Protein AF-A0A257LJ06-F1 (afdb_monomer_lite)

Structure (mmCIF, N/CA/C/O backbone):
data_AF-A0A257LJ06-F1
#
_entry.id   AF-A0A257LJ06-F1
#
loop_
_atom_site.group_PDB
_atom_site.id
_atom_site.type_symbol
_atom_site.label_atom_id
_atom_site.label_alt_id
_atom_site.label_comp_id
_atom_site.label_asym_id
_atom_site.label_entity_id
_atom_site.label_seq_id
_atom_site.pdbx_PDB_ins_code
_atom_site.Cartn_x
_atom_site.Cartn_y
_atom_site.Cartn_z
_atom_site.occupancy
_atom_site.B_iso_or_equiv
_atom_site.auth_seq_id
_atom_site.auth_comp_id
_atom_site.auth_asym_id
_atom_site.auth_atom_id
_atom_site.pdbx_PDB_model_num
ATOM 1 N N . ARG A 1 1 ? -2.677 5.999 -2.903 1.00 80.44 1 ARG A N 1
ATOM 2 C CA . ARG A 1 1 ? -3.958 6.443 -2.296 1.00 80.44 1 ARG A CA 1
ATOM 3 C C . ARG A 1 1 ? -4.966 5.298 -2.275 1.00 80.44 1 ARG A C 1
ATOM 5 O O . ARG A 1 1 ? -5.439 5.001 -1.196 1.00 80.44 1 ARG A O 1
ATOM 12 N N . GLU A 1 2 ?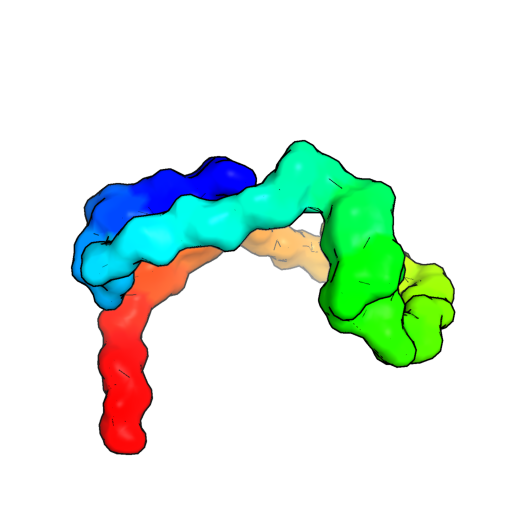 -5.133 4.569 -3.381 1.00 87.50 2 GLU A N 1
ATOM 13 C CA . GLU A 1 2 ? -5.972 3.356 -3.499 1.00 87.50 2 GLU A CA 1
ATOM 14 C C . GLU A 1 2 ? -5.949 2.421 -2.272 1.00 87.50 2 GLU A C 1
ATOM 16 O O . GLU A 1 2 ? -6.984 2.175 -1.667 1.00 87.50 2 GLU A O 1
ATOM 21 N N . VAL A 1 3 ? -4.773 1.977 -1.811 1.00 90.25 3 VAL A N 1
ATOM 22 C CA . VAL A 1 3 ? -4.666 1.080 -0.638 1.00 90.25 3 VAL A CA 1
ATOM 23 C C . VAL A 1 3 ? -5.274 1.679 0.638 1.00 90.25 3 VAL A C 1
ATOM 25 O O . VAL A 1 3 ? -5.916 0.971 1.411 1.00 90.25 3 VAL A O 1
ATOM 28 N N . VAL A 1 4 ? -5.101 2.986 0.861 1.00 90.88 4 VAL A N 1
ATOM 29 C CA . VAL A 1 4 ? -5.682 3.676 2.023 1.00 90.88 4 VAL A CA 1
ATOM 30 C C . VAL A 1 4 ? -7.204 3.666 1.941 1.00 90.88 4 VAL A C 1
ATOM 32 O O . VAL A 1 4 ? -7.855 3.419 2.953 1.00 90.88 4 VAL A O 1
ATOM 35 N N . ASP A 1 5 ? -7.772 3.829 0.747 1.00 90.31 5 ASP A N 1
ATOM 36 C CA . ASP A 1 5 ? -9.221 3.765 0.551 1.00 90.31 5 ASP A CA 1
ATOM 37 C C . ASP A 1 5 ? -9.761 2.370 0.885 1.00 90.31 5 ASP A C 1
ATOM 39 O O . ASP A 1 5 ? -10.795 2.252 1.542 1.00 90.31 5 ASP A O 1
ATOM 43 N N . HIS A 1 6 ? -9.048 1.304 0.504 1.00 90.88 6 HIS A N 1
ATOM 44 C CA . HIS A 1 6 ? -9.402 -0.064 0.896 1.00 90.88 6 HIS A CA 1
ATOM 45 C C . HIS A 1 6 ? -9.371 -0.254 2.422 1.00 90.88 6 HIS A C 1
ATOM 47 O O . HIS A 1 6 ? -10.300 -0.839 2.983 1.00 90.88 6 HIS A O 1
ATOM 53 N N . ILE A 1 7 ? -8.354 0.278 3.110 1.00 91.19 7 ILE A N 1
ATOM 54 C CA . ILE A 1 7 ? -8.237 0.198 4.578 1.00 91.19 7 ILE A CA 1
ATOM 55 C C . ILE A 1 7 ? -9.357 0.980 5.277 1.00 91.19 7 ILE A C 1
ATOM 57 O O . ILE A 1 7 ? -9.936 0.500 6.252 1.00 91.19 7 ILE A O 1
ATOM 61 N N . LEU A 1 8 ? -9.673 2.183 4.796 1.00 91.00 8 LEU A N 1
ATOM 62 C CA . LEU A 1 8 ? -10.746 2.999 5.366 1.00 91.00 8 LEU A CA 1
ATOM 63 C C . LEU A 1 8 ? -12.112 2.331 5.157 1.00 91.00 8 LEU A C 1
ATOM 65 O O . LEU A 1 8 ? -12.905 2.261 6.097 1.00 91.00 8 LEU A O 1
ATOM 69 N N . LYS A 1 9 ? -12.362 1.773 3.963 1.00 89.00 9 LYS A N 1
ATOM 70 C CA . LYS A 1 9 ? -13.589 1.018 3.647 1.00 89.00 9 LYS A CA 1
ATOM 71 C C . LYS A 1 9 ? -13.753 -0.231 4.510 1.00 89.00 9 LYS A C 1
ATOM 73 O O . LYS A 1 9 ? -14.874 -0.547 4.894 1.00 89.00 9 LYS A O 1
ATOM 78 N N . SER A 1 10 ? -12.666 -0.939 4.823 1.00 90.50 10 SER A N 1
ATOM 79 C CA . SER A 1 10 ? -12.739 -2.147 5.654 1.00 90.50 10 SER A CA 1
ATOM 80 C C . SER A 1 10 ? -13.024 -1.851 7.128 1.00 90.50 10 SER A C 1
ATOM 82 O O . SER A 1 10 ? -13.414 -2.748 7.871 1.00 90.50 10 SER A O 1
ATOM 84 N N . GLY A 1 11 ? -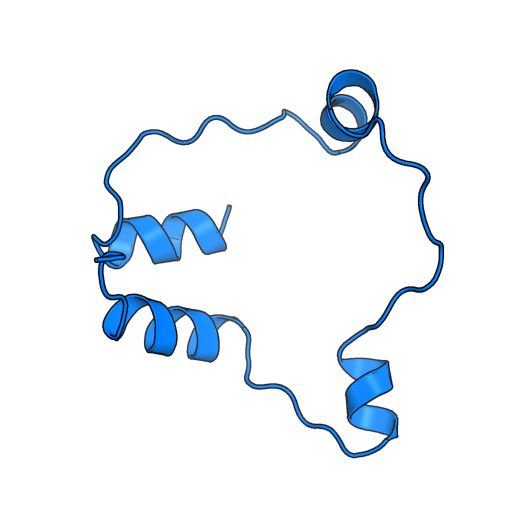12.825 -0.605 7.572 1.00 89.88 11 GLY A N 1
ATOM 85 C CA . GLY A 1 11 ? -13.032 -0.196 8.960 1.00 89.88 11 GLY A CA 1
ATOM 86 C C . GLY A 1 11 ? -11.974 -0.720 9.935 1.00 89.88 11 GLY A C 1
ATOM 87 O O . GLY A 1 11 ? -12.091 -0.459 11.134 1.00 89.88 11 GLY A O 1
ATOM 88 N N . VAL A 1 12 ? -10.935 -1.406 9.437 1.00 90.50 12 VAL A N 1
ATOM 89 C CA . VAL A 1 12 ? -9.812 -1.927 10.236 1.00 90.50 12 VAL A CA 1
ATOM 90 C C . VAL A 1 12 ? -9.095 -0.800 10.975 1.00 90.50 12 VAL A C 1
ATOM 92 O O . VAL A 1 12 ? -8.707 -0.961 12.133 1.00 90.50 12 VAL A O 1
ATOM 95 N N . LEU A 1 13 ? -8.943 0.355 10.325 1.00 87.94 13 LEU A N 1
ATOM 96 C CA . LEU A 1 13 ? -8.320 1.527 10.919 1.00 87.94 13 LEU A CA 1
ATOM 97 C C . LEU A 1 13 ? -9.081 2.792 10.531 1.00 87.94 13 LEU A C 1
ATOM 99 O O . LEU A 1 13 ? -9.353 3.029 9.358 1.00 87.94 13 LEU A O 1
ATOM 103 N N . LYS A 1 14 ? -9.380 3.624 11.529 1.00 85.00 14 LYS A N 1
ATOM 104 C CA . LYS A 1 14 ? -10.051 4.916 11.366 1.00 85.00 14 LYS A CA 1
ATOM 105 C C . LYS A 1 14 ? -9.101 6.004 11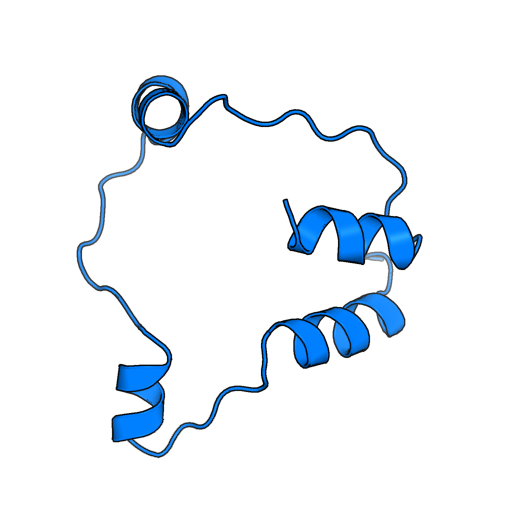.849 1.00 85.00 14 LYS A C 1
ATOM 107 O O . LYS A 1 14 ? -9.072 6.319 13.034 1.00 85.00 14 LYS A O 1
ATOM 112 N N . LYS A 1 15 ? -8.258 6.491 10.945 1.00 87.88 15 LYS A N 1
ATOM 113 C CA . LYS A 1 15 ? -7.342 7.605 11.199 1.00 87.88 15 LYS A CA 1
ATOM 114 C C . LYS A 1 15 ? -7.196 8.445 9.945 1.00 87.88 15 LYS A C 1
ATOM 116 O O . LYS A 1 15 ? -7.378 7.931 8.840 1.00 87.88 15 LYS A O 1
ATOM 121 N N . ASP A 1 16 ? -6.777 9.683 10.136 1.00 88.75 16 ASP A N 1
ATOM 122 C CA . ASP A 1 16 ? -6.419 10.557 9.033 1.00 88.75 16 ASP A CA 1
ATOM 123 C C . ASP A 1 16 ? -5.026 10.203 8.511 1.00 88.75 16 ASP A C 1
ATOM 125 O O . ASP A 1 16 ? -4.078 9.979 9.271 1.00 88.75 16 ASP A O 1
ATOM 129 N N . TYR A 1 17 ? -4.915 10.113 7.189 1.00 88.25 17 TYR A N 1
ATOM 130 C CA . TYR A 1 17 ? -3.663 9.816 6.507 1.00 88.25 17 TYR A CA 1
ATOM 131 C C . TYR A 1 17 ? -3.095 11.098 5.915 1.00 88.25 17 TYR A C 1
ATOM 133 O O . TYR A 1 17 ? -3.755 11.781 5.135 1.00 88.25 17 TYR A O 1
ATOM 141 N N . ILE A 1 18 ? -1.846 11.390 6.262 1.00 90.38 18 ILE A N 1
ATOM 142 C CA . ILE A 1 18 ? -1.080 12.502 5.704 1.00 90.38 18 ILE A CA 1
ATOM 143 C C . ILE A 1 18 ? -0.114 11.908 4.682 1.00 90.38 18 ILE A C 1
ATOM 145 O O . ILE A 1 18 ? 0.604 10.953 4.980 1.00 90.38 18 ILE A O 1
ATOM 149 N N . PHE A 1 19 ? -0.125 12.449 3.469 1.00 90.31 19 PHE A N 1
ATOM 150 C CA . PHE A 1 19 ? 0.719 11.991 2.370 1.00 90.31 19 PHE A CA 1
ATOM 151 C C . PHE A 1 19 ? 1.804 13.023 2.081 1.00 90.31 19 PHE A C 1
ATOM 153 O O . PHE A 1 19 ? 1.555 14.222 2.185 1.00 90.31 19 PHE A O 1
ATOM 160 N N . PHE A 1 20 ? 2.971 12.550 1.645 1.00 92.25 20 PHE A N 1
ATOM 161 C CA . PHE A 1 20 ? 3.941 13.398 0.959 1.00 92.25 20 PHE A CA 1
ATOM 162 C C . PHE A 1 20 ? 3.323 13.938 -0.334 1.00 92.25 20 PHE A C 1
ATOM 164 O O . PHE A 1 20 ? 2.462 13.293 -0.949 1.00 92.25 20 PHE A O 1
ATOM 171 N N . LYS A 1 21 ? 3.770 15.118 -0.746 1.00 91.19 21 LYS A N 1
ATOM 172 C CA . LYS A 1 21 ? 3.377 15.770 -1.990 1.00 91.19 21 LYS A CA 1
ATOM 173 C C . LYS A 1 21 ? 3.731 14.907 -3.197 1.00 91.19 21 LYS A C 1
ATOM 175 O O . LYS A 1 21 ? 2.899 14.732 -4.086 1.00 91.19 21 LYS A O 1
ATOM 180 N N . ASP A 1 22 ? 4.949 14.375 -3.213 1.00 90.88 22 ASP A N 1
ATOM 181 C CA . ASP A 1 22 ? 5.494 13.587 -4.313 1.00 90.88 22 ASP A CA 1
ATOM 182 C C . ASP A 1 22 ? 6.654 12.684 -3.854 1.00 90.88 22 ASP A C 1
ATOM 184 O O . ASP A 1 22 ? 7.084 12.699 -2.697 1.00 90.88 22 ASP A O 1
ATOM 188 N N . GLU A 1 23 ? 7.144 11.855 -4.779 1.00 87.25 23 GLU A N 1
ATOM 189 C CA . GLU A 1 23 ? 8.282 10.966 -4.537 1.00 87.25 23 GLU A CA 1
ATOM 190 C C . GLU A 1 23 ? 9.560 11.748 -4.210 1.00 87.25 23 GLU A C 1
ATOM 192 O O . GLU A 1 23 ? 10.350 11.295 -3.388 1.00 87.25 23 GLU A O 1
ATOM 197 N N . SER A 1 24 ? 9.758 12.937 -4.788 1.00 88.75 24 SER A N 1
ATOM 198 C CA . SER A 1 24 ? 10.958 13.740 -4.537 1.00 88.75 24 SER A CA 1
ATOM 199 C C . SER A 1 24 ? 11.021 14.201 -3.083 1.00 88.75 24 SER A C 1
ATOM 201 O O . SER A 1 24 ? 12.080 14.116 -2.460 1.00 88.75 24 SER A O 1
ATOM 203 N N . GLU A 1 25 ? 9.899 14.655 -2.523 1.00 91.69 25 GLU A N 1
ATOM 204 C CA . GLU A 1 25 ? 9.808 15.009 -1.106 1.00 91.69 25 GLU A CA 1
ATOM 205 C C . GLU A 1 25 ? 10.085 13.792 -0.214 1.00 91.69 25 GLU A C 1
ATOM 207 O O . GLU A 1 25 ? 10.901 13.870 0.707 1.00 91.69 25 GLU A O 1
ATOM 212 N N . PHE A 1 26 ? 9.468 12.645 -0.517 1.00 89.81 26 PHE A N 1
ATOM 213 C CA . PHE A 1 26 ? 9.701 11.409 0.231 1.00 89.81 26 PHE A CA 1
ATOM 214 C C . PHE A 1 26 ? 11.180 10.993 0.205 1.00 89.81 26 PHE A C 1
ATOM 216 O O . PHE A 1 26 ? 11.762 10.678 1.249 1.00 89.81 26 PHE A O 1
ATOM 223 N N . MET A 1 27 ? 11.803 11.040 -0.974 1.00 86.31 27 MET A N 1
ATOM 224 C CA . MET A 1 27 ? 13.199 10.657 -1.163 1.00 86.31 27 MET A CA 1
ATOM 225 C C . MET A 1 27 ? 14.167 11.616 -0.466 1.00 86.31 27 MET A C 1
ATOM 227 O O . MET A 1 27 ? 15.197 11.176 0.041 1.00 86.31 27 MET A O 1
ATOM 231 N N . HIS A 1 28 ? 13.836 12.906 -0.403 1.00 87.62 28 HIS A N 1
ATOM 232 C CA . HIS A 1 28 ? 14.667 13.914 0.252 1.00 87.62 28 HIS A CA 1
ATOM 233 C C . HIS A 1 28 ? 14.545 13.888 1.784 1.00 87.62 28 HIS A C 1
ATOM 235 O O . HIS A 1 28 ? 15.547 14.010 2.487 1.00 87.62 28 HIS A O 1
ATOM 241 N N . VAL A 1 29 ? 13.327 13.729 2.313 1.00 87.31 29 VAL A N 1
ATOM 242 C CA . VAL A 1 29 ? 13.048 13.891 3.751 1.00 87.31 29 VAL A CA 1
ATOM 243 C C . VAL A 1 29 ? 13.130 12.565 4.515 1.00 87.31 29 VAL A C 1
ATOM 245 O O . VAL A 1 29 ? 13.679 12.514 5.621 1.00 87.31 29 VAL A O 1
ATOM 248 N N . ALA A 1 30 ? 12.583 11.486 3.948 1.00 86.31 30 ALA A N 1
ATOM 249 C CA . ALA A 1 30 ? 12.319 10.240 4.671 1.00 86.31 30 ALA A CA 1
ATOM 250 C C . ALA A 1 30 ? 13.199 9.058 4.226 1.00 86.31 30 ALA A C 1
ATOM 252 O O . ALA A 1 30 ? 13.584 8.241 5.067 1.00 86.31 30 ALA A O 1
ATOM 253 N N . ALA A 1 31 ? 13.552 8.954 2.941 1.00 81.69 31 ALA A N 1
ATOM 254 C CA . ALA A 1 31 ? 14.285 7.804 2.400 1.00 81.69 31 ALA A CA 1
ATOM 255 C C . ALA A 1 31 ? 15.801 7.859 2.697 1.00 81.69 31 ALA A C 1
ATOM 257 O O . ALA A 1 31 ? 16.630 8.053 1.812 1.00 81.69 31 ALA A O 1
ATOM 258 N N . LYS A 1 32 ? 16.179 7.663 3.966 1.00 80.38 32 LYS A N 1
ATOM 259 C CA . LYS A 1 32 ? 17.580 7.717 4.438 1.00 80.38 32 LYS A CA 1
ATOM 260 C C . LYS A 1 32 ? 18.380 6.421 4.222 1.00 80.38 32 LYS A C 1
ATOM 262 O O . LYS A 1 32 ? 19.580 6.392 4.477 1.00 80.38 32 LYS A O 1
ATOM 267 N N . THR A 1 33 ? 17.736 5.336 3.797 1.00 74.69 33 THR A N 1
ATOM 268 C CA . THR A 1 33 ? 18.359 4.009 3.651 1.00 74.69 33 THR A CA 1
ATOM 269 C C . THR A 1 33 ? 19.025 3.823 2.280 1.00 74.69 33 THR A C 1
ATOM 271 O O . THR A 1 33 ? 18.405 4.178 1.274 1.00 74.69 33 THR A O 1
ATOM 274 N N . PRO A 1 34 ? 20.222 3.201 2.188 1.00 73.75 34 PRO A N 1
ATOM 275 C CA . PRO A 1 34 ? 20.864 2.886 0.910 1.00 73.75 34 PRO A CA 1
ATOM 276 C C . PRO A 1 34 ? 19.953 2.042 0.012 1.00 73.75 34 PRO A C 1
ATOM 278 O O . PRO A 1 34 ? 19.425 1.011 0.435 1.00 73.75 34 PRO A O 1
ATOM 281 N N . ARG A 1 35 ? 19.758 2.470 -1.239 1.00 69.31 35 ARG A N 1
ATOM 282 C CA . ARG A 1 35 ? 18.850 1.783 -2.161 1.00 69.31 35 ARG A CA 1
ATOM 283 C C . ARG A 1 35 ? 19.514 0.512 -2.697 1.00 69.31 35 ARG A C 1
ATOM 285 O O . ARG A 1 35 ? 20.413 0.582 -3.530 1.00 69.31 35 ARG A O 1
ATOM 292 N N . SER A 1 36 ? 19.042 -0.653 -2.262 1.00 73.19 36 SER A N 1
ATOM 293 C CA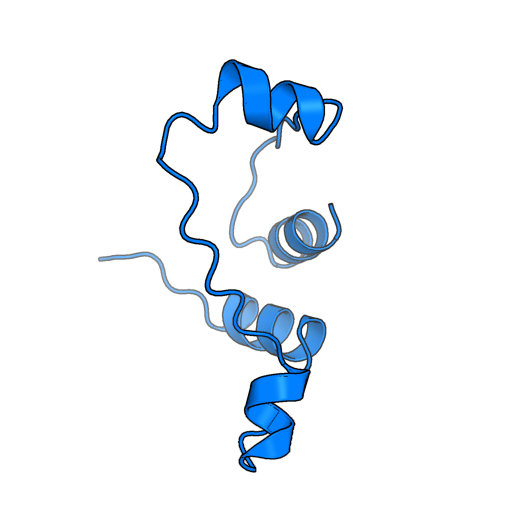 . SER A 1 36 ? 19.337 -1.906 -2.966 1.00 73.19 36 SER A CA 1
ATOM 294 C C . SER A 1 36 ? 18.639 -1.873 -4.329 1.00 73.19 36 SER A C 1
ATOM 296 O O . SER A 1 36 ? 17.451 -1.575 -4.413 1.00 73.19 36 SER A O 1
ATOM 298 N N . ASN A 1 37 ? 19.371 -2.132 -5.411 1.00 72.75 37 ASN A N 1
ATOM 299 C CA . ASN A 1 37 ? 18.856 -2.039 -6.784 1.00 72.75 37 ASN A CA 1
ATOM 300 C C . ASN A 1 37 ? 18.096 -3.298 -7.248 1.00 72.75 37 ASN A C 1
ATOM 302 O O . ASN A 1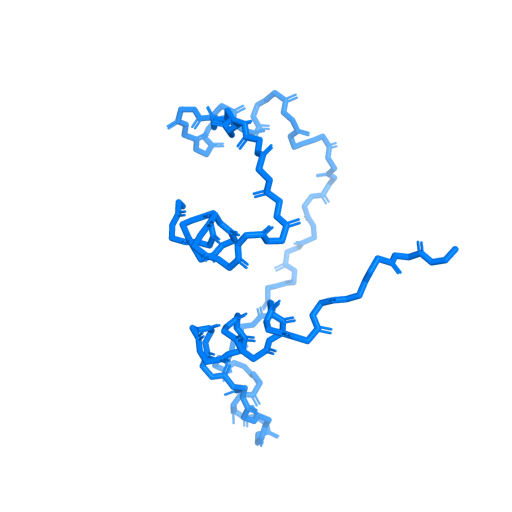 37 ? 17.526 -3.303 -8.342 1.00 72.75 37 ASN A O 1
ATOM 306 N N . CYS A 1 38 ? 18.070 -4.364 -6.444 1.00 73.38 38 CYS A N 1
ATOM 307 C CA . CYS A 1 38 ? 17.341 -5.576 -6.789 1.00 73.38 38 CYS A CA 1
ATOM 308 C C . CYS A 1 38 ? 15.832 -5.304 -6.750 1.00 73.38 38 CYS A C 1
ATOM 310 O O . CYS A 1 38 ? 15.212 -5.258 -5.691 1.00 73.38 38 CYS A O 1
ATOM 312 N N . THR A 1 39 ? 15.240 -5.100 -7.926 1.00 78.12 39 THR A N 1
ATOM 313 C CA . THR A 1 39 ? 13.795 -4.907 -8.073 1.00 78.12 39 THR A CA 1
ATOM 314 C C . THR A 1 39 ? 13.152 -6.258 -8.379 1.00 78.12 39 THR A C 1
ATOM 316 O O . THR A 1 39 ? 13.327 -6.785 -9.483 1.00 78.12 39 THR A O 1
ATOM 319 N N . MET A 1 40 ? 12.430 -6.837 -7.419 1.00 84.56 40 MET A N 1
ATOM 320 C CA . MET A 1 40 ? 11.548 -7.984 -7.658 1.00 84.56 40 MET A CA 1
ATOM 321 C C . MET A 1 40 ? 10.213 -7.470 -8.203 1.00 84.56 40 MET A C 1
ATOM 323 O O . MET A 1 40 ? 9.596 -6.603 -7.591 1.00 84.56 40 MET A O 1
ATOM 327 N N . THR A 1 41 ? 9.773 -7.983 -9.352 1.00 90.69 41 THR A N 1
ATOM 328 C CA . THR A 1 41 ? 8.501 -7.593 -9.982 1.00 90.69 41 THR A CA 1
ATOM 329 C C . THR A 1 41 ? 7.590 -8.806 -10.123 1.00 90.69 41 THR A C 1
ATOM 331 O O . THR A 1 41 ? 8.070 -9.935 -10.237 1.00 90.69 41 THR A O 1
ATOM 334 N N . SER A 1 42 ? 6.275 -8.583 -10.173 1.00 91.81 42 SER A N 1
ATOM 335 C CA . SER A 1 42 ? 5.294 -9.647 -10.439 1.00 91.81 42 SER A CA 1
ATOM 336 C C . SER A 1 42 ? 5.583 -10.379 -11.754 1.00 91.81 42 SER A C 1
ATOM 338 O O . SER A 1 42 ? 5.459 -11.596 -11.813 1.00 91.81 42 SER A O 1
ATOM 340 N N . ALA A 1 43 ? 6.074 -9.671 -12.776 1.00 92.62 43 ALA A N 1
ATOM 341 C CA . ALA A 1 43 ? 6.495 -10.272 -14.041 1.00 92.62 43 ALA A CA 1
ATOM 342 C C . ALA A 1 43 ? 7.684 -11.242 -13.887 1.00 92.62 43 ALA A C 1
ATOM 344 O O . ALA A 1 43 ? 7.675 -12.313 -14.489 1.00 92.62 43 ALA A O 1
ATOM 345 N N . LYS A 1 44 ? 8.687 -10.908 -13.058 1.00 93.31 44 LYS A N 1
ATOM 346 C CA . LYS A 1 44 ? 9.827 -11.804 -12.771 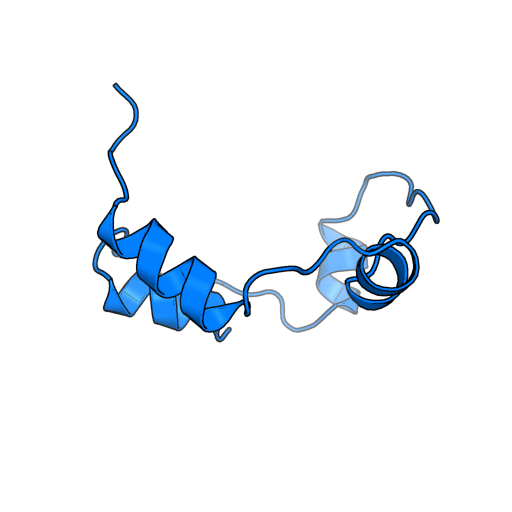1.00 93.31 44 LYS A CA 1
ATOM 347 C C . LYS A 1 44 ? 9.403 -13.059 -12.010 1.00 93.31 44 LYS A C 1
ATOM 349 O O . LYS A 1 44 ? 9.964 -14.128 -12.223 1.00 93.31 44 LYS A O 1
ATOM 354 N N . LEU A 1 45 ? 8.415 -12.934 -11.126 1.00 94.12 45 LEU A N 1
ATOM 355 C CA . LEU A 1 45 ? 7.824 -14.082 -10.439 1.00 94.12 45 LEU A CA 1
ATOM 356 C C . LEU A 1 45 ? 7.040 -14.953 -11.429 1.00 94.12 45 LEU A C 1
ATOM 358 O O . LEU A 1 45 ? 7.255 -16.164 -11.492 1.00 94.12 45 LEU A O 1
ATOM 362 N N . ALA A 1 46 ? 6.222 -14.329 -12.279 1.00 95.38 46 ALA A N 1
ATOM 363 C CA . ALA A 1 46 ? 5.453 -15.030 -13.298 1.00 95.38 46 ALA A CA 1
ATOM 364 C C . ALA A 1 46 ? 6.353 -15.779 -14.295 1.00 95.38 46 ALA A C 1
ATOM 366 O O . ALA A 1 46 ? 6.024 -16.904 -14.670 1.00 95.38 46 ALA A O 1
ATOM 367 N N . SER A 1 47 ? 7.515 -15.221 -14.669 1.00 96.06 47 SER A N 1
ATOM 368 C CA . SER A 1 47 ? 8.455 -15.878 -15.591 1.00 96.06 47 SER A CA 1
ATOM 369 C C . SER A 1 47 ? 9.065 -17.169 -15.041 1.00 96.06 47 SER A C 1
ATOM 371 O O . SER A 1 47 ? 9.532 -17.993 -15.820 1.00 96.06 47 SER A O 1
ATOM 373 N N . VAL A 1 48 ? 9.059 -17.358 -13.718 1.00 96.81 48 VAL A N 1
ATOM 374 C CA . VAL A 1 48 ? 9.487 -18.606 -13.060 1.00 96.81 48 VAL A CA 1
ATOM 375 C C . VAL A 1 48 ? 8.301 -19.447 -12.569 1.00 96.81 48 VAL A C 1
ATOM 377 O O . VAL A 1 48 ? 8.471 -20.354 -11.760 1.00 96.81 48 VAL A O 1
ATOM 380 N N . GLY A 1 49 ? 7.088 -19.150 -13.049 1.00 97.12 49 GLY A N 1
ATOM 381 C CA . GLY A 1 49 ? 5.869 -19.904 -12.743 1.00 97.12 49 GLY A CA 1
ATOM 382 C C . GLY A 1 49 ? 5.149 -19.487 -11.457 1.00 97.12 49 GLY A C 1
ATOM 383 O O . GLY A 1 49 ? 4.120 -20.072 -11.127 1.00 97.12 49 GLY A O 1
ATOM 384 N N . ILE A 1 50 ? 5.630 -18.467 -10.741 1.00 96.31 50 ILE A N 1
ATOM 385 C CA . ILE A 1 50 ? 4.989 -17.977 -9.516 1.00 96.31 50 ILE A CA 1
ATOM 386 C C . ILE A 1 50 ? 3.921 -16.947 -9.888 1.00 96.31 50 ILE A C 1
ATOM 388 O O . ILE A 1 50 ? 4.228 -15.826 -10.289 1.00 96.31 50 ILE A O 1
ATOM 392 N N . GLN A 1 51 ? 2.655 -17.320 -9.720 1.00 95.38 51 GLN A N 1
ATOM 393 C CA . GLN A 1 51 ? 1.520 -16.433 -9.961 1.00 95.38 51 GLN A CA 1
ATOM 394 C C . GLN A 1 51 ? 1.117 -15.716 -8.674 1.00 95.38 51 GLN A C 1
ATOM 396 O O . GLN A 1 51 ? 0.813 -16.344 -7.659 1.00 95.38 51 GLN A O 1
ATOM 401 N N . MET A 1 52 ? 1.111 -14.387 -8.718 1.00 94.31 52 MET A N 1
ATOM 402 C CA . MET A 1 52 ? 0.624 -13.568 -7.614 1.00 94.31 52 MET A CA 1
ATOM 403 C C . MET A 1 52 ? -0.891 -13.392 -7.688 1.00 94.31 52 MET A C 1
ATOM 405 O O . MET A 1 52 ? -1.470 -13.289 -8.765 1.00 94.31 52 MET A O 1
ATOM 409 N N . THR A 1 53 ? -1.534 -13.312 -6.524 1.00 94.88 53 THR A N 1
ATOM 410 C CA . THR A 1 53 ? -2.918 -12.836 -6.436 1.00 94.88 53 THR A CA 1
ATOM 411 C C . THR A 1 53 ? -2.975 -11.359 -6.818 1.00 94.88 53 THR A C 1
ATOM 413 O O . THR A 1 53 ? -2.110 -10.586 -6.404 1.00 94.88 53 THR A O 1
ATOM 416 N N . GLU A 1 54 ? -4.010 -10.970 -7.563 1.00 94.06 54 GLU A N 1
ATOM 417 C CA . GLU A 1 54 ? -4.276 -9.566 -7.877 1.00 94.06 54 GLU A CA 1
ATOM 418 C C . GLU A 1 54 ? -4.366 -8.705 -6.615 1.00 94.06 54 GLU A C 1
ATOM 420 O O . GLU A 1 54 ? -4.964 -9.107 -5.610 1.00 94.06 54 GLU A O 1
ATOM 425 N N . VAL A 1 55 ? -3.784 -7.505 -6.674 1.00 92.56 55 VAL A N 1
ATOM 426 C CA . VAL A 1 55 ? -3.559 -6.669 -5.482 1.00 92.56 55 VAL A CA 1
ATOM 427 C C . VAL A 1 55 ? -4.864 -6.338 -4.759 1.00 92.56 55 VAL A C 1
ATOM 429 O O . VAL A 1 55 ? -4.945 -6.463 -3.539 1.00 92.56 55 VAL A O 1
ATOM 432 N N . ASN A 1 56 ? -5.916 -6.009 -5.507 1.00 92.69 56 ASN A N 1
ATOM 433 C CA . ASN A 1 56 ? -7.209 -5.640 -4.937 1.00 92.69 56 ASN A CA 1
ATOM 434 C C . ASN A 1 56 ? -7.925 -6.833 -4.291 1.00 92.69 56 ASN A C 1
ATOM 436 O O . ASN A 1 56 ? -8.499 -6.692 -3.210 1.00 92.69 56 ASN A O 1
ATOM 440 N N . ALA A 1 57 ? -7.808 -8.025 -4.884 1.00 94.50 57 ALA A N 1
ATOM 441 C CA . ALA A 1 57 ? -8.355 -9.252 -4.311 1.00 94.50 57 ALA A CA 1
ATOM 442 C C . ALA A 1 57 ? -7.608 -9.664 -3.031 1.00 94.50 57 ALA A C 1
ATOM 444 O O . ALA A 1 57 ? -8.228 -10.098 -2.057 1.00 94.50 57 ALA A O 1
ATOM 445 N N . ALA A 1 58 ? -6.281 -9.501 -3.011 1.00 94.50 58 ALA A N 1
ATOM 446 C CA . ALA A 1 58 ? -5.474 -9.747 -1.821 1.00 94.50 58 ALA A CA 1
ATOM 447 C C . ALA A 1 58 ? -5.839 -8.772 -0.689 1.00 94.50 58 ALA A C 1
ATOM 449 O O . ALA A 1 58 ? -6.117 -9.210 0.428 1.00 94.50 58 ALA A O 1
ATOM 450 N N . LEU A 1 59 ? -5.928 -7.471 -0.992 1.00 93.94 59 LEU A N 1
ATOM 451 C CA . LEU A 1 59 ? -6.308 -6.439 -0.023 1.00 93.94 59 LEU A CA 1
ATOM 452 C C . LEU A 1 59 ? -7.681 -6.706 0.595 1.00 93.94 59 LEU A C 1
ATOM 454 O O . LEU A 1 59 ? -7.815 -6.670 1.816 1.00 93.94 59 LEU A O 1
ATOM 458 N N . GLU A 1 60 ? -8.697 -6.993 -0.219 1.00 93.25 60 GLU A N 1
ATOM 459 C CA . GLU A 1 60 ? -10.045 -7.274 0.283 1.00 93.25 60 GLU A CA 1
ATOM 460 C C . GLU A 1 60 ? -10.066 -8.504 1.201 1.00 93.25 60 GLU A C 1
ATOM 462 O O . GLU A 1 60 ? -10.607 -8.451 2.312 1.00 93.25 60 GLU A O 1
ATOM 467 N N . ARG A 1 61 ? -9.434 -9.602 0.765 1.00 95.12 61 ARG A N 1
ATOM 468 C CA . ARG A 1 61 ? -9.341 -10.844 1.542 1.00 95.12 61 ARG A CA 1
ATOM 469 C C . ARG A 1 61 ? -8.681 -10.607 2.898 1.00 95.12 61 ARG A C 1
ATOM 471 O O . ARG A 1 61 ? -9.195 -11.085 3.912 1.00 95.12 61 ARG A O 1
ATOM 478 N N . ASP A 1 62 ? -7.552 -9.908 2.906 1.00 94.94 62 ASP A N 1
ATOM 479 C CA . ASP A 1 62 ? -6.706 -9.776 4.091 1.00 94.94 62 ASP A CA 1
ATOM 480 C C . ASP A 1 62 ? -7.276 -8.752 5.074 1.00 94.94 62 ASP A C 1
ATOM 482 O O . ASP A 1 62 ? -7.316 -9.013 6.276 1.00 94.94 62 ASP A O 1
ATOM 486 N N . LEU A 1 63 ? -7.836 -7.643 4.580 1.00 94.50 63 LEU A N 1
ATOM 487 C CA . LEU A 1 63 ? -8.528 -6.672 5.430 1.00 94.50 63 LEU A CA 1
ATOM 488 C C . LEU A 1 63 ? -9.777 -7.271 6.089 1.00 94.50 63 LEU A C 1
ATOM 490 O O . LEU A 1 63 ? -10.039 -6.986 7.256 1.00 94.50 63 LEU A O 1
ATOM 494 N N . LYS A 1 64 ? -10.517 -8.147 5.395 1.00 93.81 64 LYS A N 1
ATOM 495 C CA . LYS A 1 64 ? -11.672 -8.858 5.976 1.00 93.81 64 LYS A CA 1
ATOM 496 C C . LYS A 1 64 ? -11.278 -9.816 7.104 1.00 93.81 64 LYS A C 1
ATOM 498 O O . LYS A 1 64 ? -12.080 -10.079 7.996 1.00 93.81 64 LYS A O 1
ATOM 503 N N . ARG A 1 65 ? -10.067 -10.372 7.048 1.00 94.94 65 ARG A N 1
ATOM 504 C CA . ARG A 1 65 ? -9.550 -11.355 8.016 1.00 94.94 65 ARG A CA 1
ATOM 505 C C . ARG A 1 65 ? -8.640 -10.727 9.068 1.00 94.94 65 ARG A C 1
ATOM 507 O O . ARG A 1 65 ? -8.046 -11.458 9.856 1.00 94.94 65 ARG A O 1
ATOM 514 N N . TRP A 1 66 ? -8.516 -9.403 9.072 1.00 93.69 66 TRP A N 1
ATOM 515 C CA . TRP A 1 66 ? -7.576 -8.703 9.929 1.00 93.69 66 TRP A CA 1
ATOM 516 C C . TRP A 1 66 ? -7.897 -8.926 11.410 1.00 93.69 66 TRP A C 1
ATOM 518 O O . TRP A 1 66 ? -9.013 -8.675 11.864 1.00 93.69 66 TRP A O 1
ATOM 528 N N . GLN A 1 67 ? -6.896 -9.356 12.177 1.00 92.38 67 GLN A N 1
ATOM 529 C CA . GLN A 1 67 ? -6.986 -9.528 13.625 1.00 92.38 67 GLN A CA 1
ATOM 530 C C . GLN A 1 67 ? -6.015 -8.566 14.309 1.00 92.38 67 GLN A C 1
ATOM 532 O O . GLN A 1 67 ? -4.909 -8.330 13.822 1.00 92.38 67 GLN A O 1
ATOM 537 N N . LYS A 1 68 ? -6.437 -7.972 15.431 1.00 86.81 68 LYS A N 1
ATOM 538 C CA . LYS A 1 68 ? -5.531 -7.159 16.251 1.00 86.81 68 LYS A CA 1
ATOM 539 C C . LYS A 1 68 ? -4.441 -8.067 16.816 1.00 86.81 68 LYS A C 1
ATOM 541 O O . LYS A 1 68 ? -4.746 -9.177 17.243 1.00 86.81 68 LYS A O 1
ATOM 546 N N . ALA A 1 69 ? -3.201 -7.585 16.817 1.00 85.31 69 ALA A N 1
ATOM 547 C CA . ALA A 1 69 ? -2.119 -8.266 17.513 1.00 85.31 69 ALA A CA 1
ATOM 548 C C . ALA A 1 69 ? -2.479 -8.389 19.003 1.00 85.31 69 ALA A C 1
ATOM 550 O O . ALA A 1 69 ? -2.956 -7.417 19.596 1.00 85.31 69 ALA A O 1
ATOM 551 N N . SER A 1 70 ? -2.311 -9.595 19.547 1.00 74.88 70 SER A N 1
ATOM 552 C CA . SER A 1 70 ? -2.470 -9.926 20.967 1.00 74.88 70 SER A CA 1
ATOM 553 C C . SER A 1 70 ? -1.311 -9.408 21.800 1.00 74.88 70 SER A C 1
ATOM 555 O O . SER A 1 70 ? -0.168 -9.562 21.310 1.00 74.88 70 SER A O 1
#

Foldseek 3Di:
DVLVVLLVVLVVDDDDDDDDPDPVRCCVPPVPDDDDPDDDDQVNCVVVVRHDDDPVVVSNVDSNVDDDDD

Secondary structure (DSSP, 8-state):
-HHHHHHHHHTS---PPP--SSHHHHHHHT--S--------HHHHHHTT-PPPPHHHHHHHHHHT-----

Sequence (70 aa):
REVVDHILKSGVLKKDYIFFKDESEFMHVAAKTPRSNCTMTSAKLASVGIQMTEVNAALERDLKRWQKAS

pLDDT: mean 88.9, std 6.58, range [69.31, 97.12]

Radius of gyration: 16.08 Å; chains: 1; bounding box: 34×36×37 Å